Protein AF-A0A0H5Q9L8-F1 (afdb_monomer_lite)

pLDDT: mean 79.4, std 13.19, range [43.81, 96.38]

Radius of gyration: 37.59 Å; chains: 1; bounding box: 72×23×116 Å

Structure (mmCIF, N/CA/C/O backbone):
data_AF-A0A0H5Q9L8-F1
#
_entry.id   AF-A0A0H5Q9L8-F1
#
loop_
_atom_site.group_PDB
_atom_site.id
_atom_site.type_symbol
_atom_site.label_atom_id
_atom_site.label_alt_id
_atom_site.label_comp_id
_atom_site.label_asym_id
_atom_site.label_entity_id
_atom_site.label_seq_id
_atom_site.pdbx_PDB_ins_code
_atom_site.Cartn_x
_atom_site.Cartn_y
_atom_site.Cartn_z
_atom_site.occupancy
_atom_site.B_iso_or_equiv
_atom_site.auth_seq_id
_atom_site.auth_comp_id
_atom_site.auth_asym_id
_atom_site.auth_atom_id
_atom_site.pdbx_PDB_model_num
ATOM 1 N N . MET A 1 1 ? 29.369 9.549 -24.866 1.00 58.84 1 MET A N 1
ATOM 2 C CA . MET A 1 1 ? 28.506 8.767 -25.778 1.00 58.84 1 MET A CA 1
ATOM 3 C C . MET A 1 1 ? 29.288 8.266 -26.998 1.00 58.84 1 MET A C 1
ATOM 5 O O . MET A 1 1 ? 29.681 9.062 -27.843 1.00 58.84 1 MET A O 1
ATOM 9 N N . LYS A 1 2 ? 29.592 6.961 -27.074 1.00 65.94 2 LYS A N 1
ATOM 10 C CA . LYS A 1 2 ? 30.268 6.363 -28.246 1.00 65.94 2 LYS A CA 1
ATOM 11 C C . LYS A 1 2 ? 29.205 5.812 -29.195 1.00 65.94 2 LYS A C 1
ATOM 13 O O . LYS A 1 2 ? 28.408 4.970 -28.781 1.00 65.94 2 LYS A O 1
ATOM 18 N N . GLN A 1 3 ? 29.191 6.291 -30.433 1.00 70.81 3 GLN A N 1
ATOM 19 C CA . GLN A 1 3 ? 28.285 5.815 -31.478 1.00 70.81 3 GLN A CA 1
ATOM 20 C C . GLN A 1 3 ? 28.998 4.760 -32.325 1.00 70.81 3 GLN A C 1
ATOM 22 O O . GLN A 1 3 ? 30.164 4.924 -32.679 1.00 70.81 3 GLN A O 1
ATOM 27 N N . SER A 1 4 ? 28.310 3.662 -32.618 1.00 72.06 4 SER A N 1
ATOM 28 C CA . SER A 1 4 ? 28.777 2.616 -33.521 1.00 72.06 4 SER A CA 1
ATOM 29 C C . SER A 1 4 ? 27.761 2.432 -34.636 1.00 72.06 4 SER A C 1
ATOM 31 O O . SER A 1 4 ? 26.578 2.205 -34.375 1.00 72.06 4 SER A O 1
ATOM 33 N N . THR A 1 5 ? 28.229 2.517 -35.876 1.00 75.50 5 THR A N 1
ATOM 34 C CA . THR A 1 5 ? 27.408 2.278 -37.062 1.00 75.50 5 THR A CA 1
ATOM 35 C C . THR A 1 5 ? 27.647 0.854 -37.533 1.00 75.50 5 THR A C 1
ATOM 37 O O . THR A 1 5 ? 28.773 0.478 -37.849 1.00 75.50 5 THR A O 1
ATOM 40 N N . SER A 1 6 ? 26.591 0.049 -37.557 1.00 75.44 6 SER A N 1
ATOM 41 C CA . SER A 1 6 ? 26.621 -1.322 -38.064 1.00 75.44 6 SER A CA 1
ATOM 42 C C . SER A 1 6 ? 25.672 -1.447 -39.244 1.00 75.44 6 SER A C 1
ATOM 44 O O . SER A 1 6 ? 24.523 -1.017 -39.169 1.00 75.44 6 SER A O 1
ATOM 46 N N . ARG A 1 7 ? 26.130 -2.064 -40.331 1.00 79.25 7 ARG A N 1
ATOM 47 C CA . ARG A 1 7 ? 25.292 -2.313 -41.504 1.00 79.25 7 ARG A CA 1
ATOM 48 C C . ARG A 1 7 ? 24.431 -3.553 -41.266 1.00 79.25 7 ARG A C 1
ATOM 50 O O . ARG A 1 7 ? 24.958 -4.636 -41.021 1.00 79.25 7 ARG A O 1
ATOM 57 N N . ILE A 1 8 ? 23.114 -3.401 -41.334 1.00 81.06 8 ILE A N 1
ATOM 58 C CA . ILE A 1 8 ? 22.140 -4.478 -41.124 1.00 81.06 8 ILE A CA 1
ATOM 59 C C . ILE A 1 8 ? 21.328 -4.731 -42.392 1.00 81.06 8 ILE A C 1
ATOM 61 O O . ILE A 1 8 ? 21.128 -3.827 -43.200 1.00 81.06 8 ILE A O 1
ATOM 65 N N . ARG A 1 9 ? 20.827 -5.956 -42.565 1.00 79.19 9 ARG A N 1
ATOM 66 C CA . ARG A 1 9 ? 19.817 -6.246 -43.591 1.00 79.19 9 ARG A CA 1
ATOM 67 C C . ARG A 1 9 ? 18.432 -5.985 -43.018 1.00 79.19 9 ARG A C 1
ATOM 69 O O . ARG A 1 9 ? 18.024 -6.672 -42.082 1.00 79.19 9 ARG A O 1
ATOM 76 N N . LYS A 1 10 ? 17.716 -5.012 -43.574 1.00 81.81 10 LYS A N 1
ATOM 77 C CA . LYS A 1 10 ? 16.284 -4.831 -43.333 1.00 81.81 10 LYS A CA 1
ATOM 78 C C . LYS A 1 10 ? 15.508 -5.664 -44.345 1.00 81.81 10 LYS A C 1
ATOM 80 O O . LYS A 1 10 ? 15.875 -5.731 -45.515 1.00 81.81 10 LYS A O 1
ATOM 85 N N . VAL A 1 11 ? 14.461 -6.326 -43.865 1.00 84.94 11 VAL A N 1
ATOM 86 C CA . VAL A 1 11 ? 13.522 -7.054 -44.719 1.00 84.94 11 VAL A CA 1
ATOM 87 C C . VAL A 1 11 ? 12.412 -6.089 -45.084 1.00 84.94 11 VAL A C 1
ATOM 89 O O . VAL A 1 11 ? 11.695 -5.623 -44.200 1.00 84.94 11 VAL A O 1
ATOM 92 N N . PHE A 1 12 ? 12.279 -5.804 -46.368 1.00 81.38 12 PHE A N 1
ATOM 93 C CA . PHE A 1 12 ? 11.139 -5.092 -46.912 1.00 81.38 12 PHE A CA 1
ATOM 94 C C . PHE A 1 12 ? 10.200 -6.114 -47.553 1.00 81.38 12 PHE A C 1
ATOM 96 O O . PHE A 1 12 ? 10.638 -7.110 -48.128 1.00 81.38 12 PHE A O 1
ATOM 103 N N . ARG A 1 13 ? 8.895 -5.923 -47.371 1.00 85.81 13 ARG A N 1
ATOM 104 C CA . ARG A 1 13 ? 7.873 -6.773 -47.978 1.00 85.81 13 ARG A CA 1
ATOM 105 C C . ARG A 1 13 ? 7.101 -5.912 -48.954 1.00 85.81 13 ARG A C 1
ATOM 107 O O . ARG A 1 13 ? 6.446 -4.966 -48.521 1.00 85.81 13 ARG A O 1
ATOM 114 N N . ASP A 1 14 ? 7.149 -6.276 -50.228 1.00 82.50 14 ASP A N 1
ATOM 115 C CA . ASP A 1 14 ? 6.375 -5.566 -51.233 1.00 82.50 14 ASP A CA 1
ATOM 116 C C . ASP A 1 14 ? 4.873 -5.751 -50.970 1.00 82.50 14 ASP A C 1
ATOM 118 O O . ASP A 1 14 ? 4.405 -6.890 -50.839 1.00 82.50 14 ASP A O 1
ATOM 122 N N . PRO A 1 15 ? 4.088 -4.662 -50.894 1.00 81.25 15 PRO A N 1
ATOM 123 C CA . PRO A 1 15 ? 2.664 -4.736 -50.572 1.00 81.25 15 PRO A CA 1
ATOM 124 C C . PRO A 1 15 ? 1.828 -5.374 -51.691 1.00 81.25 15 PRO A C 1
ATOM 126 O O . PRO A 1 15 ? 0.695 -5.775 -51.445 1.00 81.25 15 PRO A O 1
ATOM 129 N N . VAL A 1 16 ? 2.379 -5.476 -52.907 1.00 83.25 16 VAL A N 1
ATOM 130 C CA . VAL A 1 16 ? 1.678 -5.974 -54.101 1.00 83.25 16 VAL A CA 1
ATOM 131 C C . VAL A 1 16 ? 2.026 -7.433 -54.404 1.00 83.25 16 VAL A C 1
ATOM 133 O O . VAL A 1 16 ? 1.134 -8.237 -54.654 1.00 83.25 16 VAL A O 1
ATOM 136 N N . THR A 1 17 ? 3.309 -7.796 -54.370 1.00 82.50 17 THR A N 1
ATOM 137 C CA . THR A 1 17 ? 3.790 -9.145 -54.722 1.00 82.50 17 THR A CA 1
ATOM 138 C C . THR A 1 17 ? 3.986 -10.046 -53.502 1.00 82.50 17 THR A C 1
ATOM 140 O O . THR A 1 17 ? 4.102 -11.260 -53.644 1.00 82.50 17 THR A O 1
ATOM 143 N N . GLY A 1 18 ? 4.025 -9.478 -52.289 1.00 82.44 18 GLY A N 1
ATOM 144 C CA . GLY A 1 18 ? 4.310 -10.211 -51.052 1.00 82.44 18 GLY A CA 1
ATOM 145 C C . GLY A 1 18 ? 5.749 -10.727 -50.950 1.00 82.44 18 GLY A C 1
ATOM 146 O O . GLY A 1 18 ? 6.085 -11.419 -49.981 1.00 82.44 18 GLY A O 1
ATOM 147 N N . GLU A 1 19 ? 6.587 -10.390 -51.930 1.00 85.50 19 GLU A N 1
ATOM 148 C CA . GLU A 1 19 ? 7.975 -10.806 -52.031 1.00 85.50 19 GLU A CA 1
ATOM 149 C C . GLU A 1 19 ? 8.822 -10.077 -50.980 1.00 85.50 19 GLU A C 1
ATOM 151 O O . GLU A 1 19 ? 8.570 -8.920 -50.630 1.00 85.50 19 GLU A O 1
ATOM 156 N N . LYS A 1 20 ? 9.790 -10.793 -50.399 1.00 87.88 20 LYS A N 1
ATOM 157 C CA . LYS A 1 20 ? 10.692 -10.243 -49.383 1.00 87.88 20 LYS A CA 1
ATOM 158 C C . LYS A 1 20 ? 11.969 -9.782 -50.070 1.00 87.88 20 LYS A C 1
ATOM 160 O O . LYS A 1 20 ? 12.747 -10.621 -50.518 1.00 87.88 20 LYS A O 1
ATOM 165 N N . SER A 1 21 ? 12.212 -8.480 -50.093 1.00 82.31 21 SER A N 1
ATOM 166 C CA . SER A 1 21 ? 13.493 -7.918 -50.505 1.00 82.31 21 SER A CA 1
ATOM 167 C C . SER A 1 21 ? 14.365 -7.622 -49.282 1.00 82.31 21 SER A C 1
ATOM 169 O O . SER A 1 21 ? 13.884 -7.403 -48.165 1.00 82.31 21 SER A O 1
ATOM 171 N N . TYR A 1 22 ? 15.682 -7.688 -49.478 1.00 83.56 22 TYR A N 1
ATOM 172 C CA . TYR A 1 22 ? 16.668 -7.407 -48.439 1.00 83.56 22 TYR A CA 1
ATOM 173 C C . TYR A 1 22 ? 17.449 -6.161 -48.822 1.00 83.56 22 TYR A C 1
ATOM 175 O O . TYR A 1 22 ? 18.218 -6.184 -49.782 1.00 83.56 22 TYR A O 1
ATOM 183 N N . GLU A 1 23 ? 17.306 -5.106 -48.033 1.00 84.38 23 GLU A N 1
ATOM 184 C CA . GLU A 1 23 ? 18.041 -3.862 -48.230 1.00 84.38 23 GLU A CA 1
ATOM 185 C C . GLU A 1 23 ? 19.067 -3.672 -47.120 1.00 84.38 23 GLU A C 1
ATOM 187 O O . GLU A 1 23 ? 18.817 -3.952 -45.942 1.00 84.38 23 GLU A O 1
ATOM 192 N N . TRP A 1 24 ? 20.255 -3.207 -47.497 1.00 79.00 24 TRP A N 1
ATOM 193 C CA . TRP A 1 24 ? 21.260 -2.811 -46.525 1.00 79.00 24 TRP A CA 1
ATOM 194 C C . TRP A 1 24 ? 20.888 -1.449 -45.950 1.00 79.00 24 TRP A C 1
ATOM 196 O O . TRP A 1 24 ? 20.797 -0.469 -46.680 1.00 79.00 24 TRP A O 1
ATOM 206 N N . ALA A 1 25 ? 20.716 -1.392 -44.635 1.00 76.38 25 ALA A N 1
ATOM 207 C CA . ALA A 1 25 ? 20.506 -0.156 -43.905 1.00 76.38 25 ALA A CA 1
ATOM 208 C C . ALA A 1 25 ? 21.603 0.014 -42.858 1.00 76.38 25 ALA A C 1
ATOM 210 O O . ALA A 1 25 ? 21.986 -0.940 -42.175 1.00 76.38 25 ALA A O 1
ATOM 211 N N . ASP A 1 26 ? 22.078 1.241 -42.698 1.00 78.06 26 ASP A N 1
ATOM 212 C CA . ASP A 1 26 ? 23.001 1.568 -41.624 1.00 78.06 26 ASP A CA 1
ATOM 213 C C . ASP A 1 26 ? 22.209 1.758 -40.325 1.00 78.06 26 ASP A C 1
ATOM 215 O O . ASP A 1 26 ? 21.233 2.507 -40.259 1.00 78.06 26 ASP A O 1
ATOM 219 N N . LYS A 1 27 ? 22.601 1.026 -39.282 1.00 77.50 27 LYS A N 1
ATOM 220 C CA . LYS A 1 27 ? 22.036 1.137 -37.940 1.00 77.50 27 LYS A CA 1
ATOM 221 C C . LYS A 1 27 ? 23.052 1.802 -37.034 1.00 77.50 27 LYS A C 1
ATOM 223 O O . LYS A 1 27 ? 24.093 1.223 -36.720 1.00 77.50 27 LYS A O 1
ATOM 228 N N . ILE A 1 28 ? 22.721 3.007 -36.595 1.00 76.50 28 ILE A N 1
ATOM 229 C CA . ILE A 1 28 ? 23.487 3.720 -35.581 1.00 76.50 28 ILE A CA 1
ATOM 230 C C . ILE A 1 28 ? 23.045 3.183 -34.221 1.00 76.50 28 ILE A C 1
ATOM 232 O O . ILE A 1 28 ? 21.854 3.115 -33.924 1.00 76.50 28 ILE A O 1
ATOM 236 N N . THR A 1 29 ? 24.006 2.757 -33.411 1.00 72.06 29 THR A N 1
ATOM 237 C CA . THR A 1 29 ? 23.780 2.308 -32.039 1.00 72.06 29 THR A CA 1
ATOM 238 C C . THR A 1 29 ? 24.625 3.130 -31.085 1.00 72.06 29 THR A C 1
ATOM 240 O O . THR A 1 29 ? 25.826 3.317 -31.292 1.00 72.06 29 THR A O 1
ATOM 243 N N . CYS A 1 30 ? 23.996 3.637 -30.033 1.00 73.94 30 CYS A N 1
ATOM 244 C CA . CYS A 1 30 ? 24.666 4.440 -29.024 1.00 73.94 30 CYS A CA 1
ATOM 245 C C . CYS A 1 30 ? 24.974 3.587 -27.793 1.00 73.94 30 CYS A C 1
ATOM 247 O O . CYS A 1 30 ? 24.095 2.928 -27.233 1.00 73.94 30 CYS A O 1
ATOM 249 N N . ARG A 1 31 ? 26.232 3.607 -27.344 1.00 73.88 31 ARG A N 1
ATOM 250 C CA . ARG A 1 31 ? 26.599 3.045 -26.043 1.00 73.88 31 ARG A CA 1
ATOM 251 C C . ARG A 1 31 ? 26.340 4.096 -24.969 1.00 73.88 31 ARG A C 1
ATOM 253 O O . ARG A 1 31 ? 27.040 5.108 -24.929 1.00 73.88 31 ARG A O 1
ATOM 260 N N . TYR A 1 32 ? 25.350 3.809 -24.131 1.00 76.69 32 TYR A N 1
ATOM 261 C CA . TYR A 1 32 ? 24.958 4.625 -22.987 1.00 76.69 32 TYR A CA 1
ATOM 262 C C . TYR A 1 32 ? 25.661 4.176 -21.708 1.00 76.69 32 TYR A C 1
ATOM 264 O O . TYR A 1 32 ? 25.732 2.969 -21.419 1.00 76.69 32 TYR A O 1
ATOM 272 N N . ASP A 1 33 ? 26.111 5.153 -20.928 1.00 75.69 33 ASP A N 1
ATOM 273 C CA . ASP A 1 33 ? 26.593 4.939 -19.564 1.00 75.69 33 ASP A CA 1
ATOM 274 C C . ASP A 1 33 ? 25.412 4.821 -18.586 1.00 75.69 33 ASP A C 1
ATOM 276 O O . ASP A 1 33 ? 24.274 5.153 -18.911 1.00 75.69 33 ASP A O 1
ATOM 280 N N . GLU A 1 34 ? 25.643 4.266 -17.396 1.00 69.62 34 GLU A N 1
ATOM 281 C CA . GLU A 1 34 ? 24.570 3.943 -16.438 1.00 69.62 34 GLU A CA 1
ATOM 282 C C . GLU A 1 34 ? 23.791 5.185 -15.973 1.00 69.62 34 GLU A C 1
ATOM 284 O O . GLU A 1 34 ? 22.565 5.149 -15.881 1.00 69.62 34 GLU A O 1
ATOM 289 N N . ILE A 1 35 ? 24.489 6.315 -15.834 1.00 73.44 35 ILE A N 1
ATOM 290 C CA . ILE A 1 35 ? 23.924 7.624 -15.474 1.00 73.44 35 ILE A CA 1
ATOM 291 C C . ILE A 1 35 ? 22.975 8.148 -16.564 1.00 73.44 35 ILE A C 1
ATOM 293 O O . ILE A 1 35 ? 21.936 8.732 -16.267 1.00 73.44 35 ILE A O 1
ATOM 297 N N . GLU A 1 36 ? 23.294 7.908 -17.837 1.00 78.00 36 GLU A N 1
ATOM 298 C CA . GLU A 1 36 ? 22.499 8.388 -18.974 1.00 78.00 36 GLU A CA 1
ATOM 299 C C . GLU A 1 36 ? 21.239 7.534 -19.203 1.00 78.00 36 GLU A C 1
ATOM 301 O O . GLU A 1 36 ? 20.263 8.009 -19.782 1.00 78.00 36 GLU A O 1
ATOM 306 N N . LYS A 1 37 ? 21.228 6.280 -18.725 1.00 84.62 37 LYS A N 1
ATOM 307 C CA . LYS A 1 37 ? 20.083 5.361 -18.862 1.00 84.62 37 LYS A CA 1
ATOM 308 C C . LYS A 1 37 ? 18.927 5.726 -17.936 1.00 84.62 37 LYS A C 1
ATOM 310 O O . LYS A 1 37 ? 17.774 5.607 -18.342 1.00 84.62 37 LYS A O 1
ATOM 315 N N . GLY A 1 38 ? 19.224 6.186 -16.720 1.00 82.31 38 GLY A N 1
ATOM 316 C CA . GLY A 1 38 ? 18.230 6.554 -15.706 1.00 82.31 38 GLY A CA 1
ATOM 317 C C . GLY A 1 38 ? 17.120 7.493 -16.207 1.00 82.31 38 GLY A C 1
ATOM 318 O O . GLY A 1 38 ? 15.947 7.117 -16.140 1.00 82.31 38 GLY A O 1
ATOM 319 N N . PRO A 1 39 ? 17.433 8.684 -16.758 1.00 85.31 39 PRO A N 1
ATOM 320 C CA . PRO A 1 39 ? 16.406 9.615 -17.229 1.00 85.31 39 PRO A CA 1
ATOM 321 C C . PRO A 1 39 ? 15.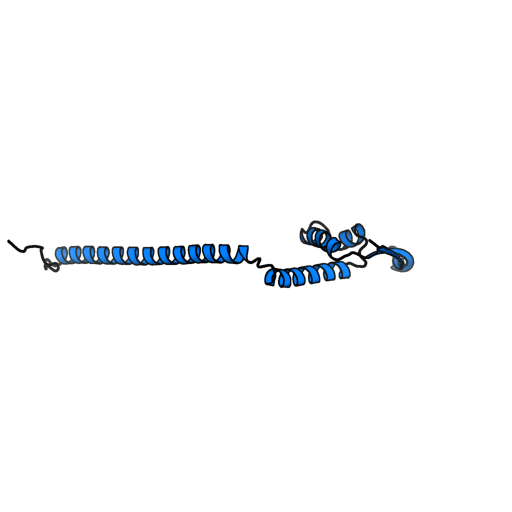578 9.057 -18.395 1.00 85.31 39 PRO A C 1
ATOM 323 O O . PRO A 1 39 ? 14.372 9.292 -18.443 1.00 85.31 39 PRO A O 1
ATOM 326 N N . ILE A 1 40 ? 16.191 8.270 -19.288 1.00 85.94 40 ILE A N 1
ATOM 327 C CA . ILE A 1 40 ? 15.512 7.636 -20.430 1.00 85.94 40 ILE A CA 1
ATOM 328 C C . ILE A 1 40 ? 14.486 6.606 -19.937 1.00 85.94 40 ILE A C 1
ATOM 330 O O . ILE A 1 40 ? 13.341 6.590 -20.387 1.00 85.94 40 ILE A O 1
ATOM 334 N N . ILE A 1 41 ? 14.871 5.776 -18.964 1.00 86.56 41 ILE A N 1
ATOM 335 C CA . ILE A 1 41 ? 13.983 4.783 -18.343 1.00 86.56 41 ILE A CA 1
ATOM 336 C C . ILE A 1 41 ? 12.820 5.471 -17.625 1.00 86.56 41 ILE A C 1
ATOM 338 O O . ILE A 1 41 ? 11.676 5.047 -17.764 1.00 86.56 41 ILE A O 1
ATOM 342 N N . LEU A 1 42 ? 13.086 6.556 -16.893 1.00 85.25 42 LEU A N 1
ATOM 343 C CA . LEU A 1 42 ? 12.042 7.327 -16.217 1.00 85.25 42 LEU A CA 1
ATOM 344 C C . LEU A 1 42 ? 11.063 7.969 -17.207 1.00 85.25 42 LEU A C 1
ATOM 346 O O . LEU A 1 42 ? 9.867 8.028 -16.928 1.00 85.25 42 LEU A O 1
ATOM 350 N N . GLU A 1 43 ? 11.537 8.456 -18.354 1.00 87.25 43 GLU A N 1
ATOM 351 C CA . GLU A 1 43 ? 10.674 8.983 -19.417 1.00 87.25 43 GLU A CA 1
ATOM 352 C C . GLU A 1 43 ? 9.788 7.887 -20.024 1.00 87.25 43 GLU A C 1
ATOM 354 O O . GLU A 1 43 ? 8.593 8.112 -20.226 1.00 87.25 43 GLU A O 1
ATOM 359 N N . PHE A 1 44 ? 10.342 6.688 -20.230 1.00 88.31 44 PHE A N 1
ATOM 360 C CA . PHE A 1 44 ? 9.599 5.517 -20.696 1.00 88.31 44 PHE A CA 1
ATOM 361 C C . PHE A 1 44 ? 8.532 5.061 -19.686 1.00 88.31 44 PHE A C 1
ATOM 363 O O . PHE A 1 44 ? 7.372 4.882 -20.054 1.00 88.31 44 PHE A O 1
ATOM 370 N N . LEU A 1 45 ? 8.879 4.954 -18.399 1.00 85.25 45 LEU A N 1
ATOM 371 C CA . LEU A 1 45 ? 7.950 4.542 -17.335 1.00 85.25 45 LEU A CA 1
ATOM 372 C C . LEU A 1 45 ? 6.819 5.549 -17.092 1.00 85.25 45 LEU A C 1
ATOM 374 O O . LEU A 1 45 ? 5.731 5.162 -16.673 1.00 85.25 45 LEU A O 1
ATOM 378 N N . LYS A 1 46 ? 7.033 6.833 -17.400 1.00 85.38 46 LYS A N 1
ATOM 379 C CA . LYS A 1 46 ? 5.977 7.860 -17.372 1.00 85.38 46 LYS A CA 1
ATOM 380 C C . LYS A 1 46 ? 4.901 7.650 -18.449 1.00 85.38 46 LYS A C 1
ATOM 382 O O . LYS A 1 46 ? 3.917 8.386 -18.446 1.00 85.38 46 LYS A O 1
ATOM 387 N N . GLY A 1 47 ? 5.071 6.682 -19.357 1.00 83.50 47 GLY A N 1
ATOM 388 C CA . GLY A 1 47 ? 4.026 6.212 -20.272 1.00 83.50 47 GLY A CA 1
ATOM 389 C C . GLY A 1 47 ? 3.730 7.140 -21.450 1.00 83.50 47 GLY A C 1
ATOM 390 O O . GLY A 1 47 ? 2.658 7.056 -22.039 1.00 83.50 47 GLY A O 1
ATOM 391 N N . LYS A 1 48 ? 4.650 8.051 -21.792 1.00 73.75 48 LYS A N 1
ATOM 392 C CA . LYS A 1 48 ? 4.435 9.058 -22.849 1.00 73.75 48 LYS A CA 1
ATOM 393 C C . LYS A 1 48 ? 4.779 8.578 -24.260 1.00 73.75 48 LYS A C 1
ATOM 395 O O . LYS A 1 48 ? 4.409 9.243 -25.221 1.00 73.75 48 LYS A O 1
ATOM 400 N N . HIS A 1 49 ? 5.500 7.467 -24.384 1.00 80.56 49 HIS A N 1
ATOM 401 C CA . HIS A 1 49 ? 6.064 7.000 -25.648 1.00 80.56 49 HIS A CA 1
ATOM 402 C C . HIS A 1 49 ? 6.014 5.479 -25.750 1.00 80.56 49 HIS A C 1
ATOM 404 O O . HIS A 1 49 ? 6.166 4.778 -24.745 1.00 80.56 49 HIS A O 1
ATOM 410 N N . THR A 1 50 ? 5.851 4.976 -26.973 1.00 85.06 50 THR A N 1
ATOM 411 C CA . THR A 1 50 ? 5.942 3.544 -27.264 1.00 85.06 50 THR A CA 1
ATOM 412 C C . THR A 1 50 ? 7.406 3.105 -27.200 1.00 85.06 50 THR A C 1
ATOM 414 O O . THR A 1 50 ? 8.328 3.901 -27.393 1.00 85.06 50 THR A O 1
ATOM 417 N N . ALA A 1 51 ? 7.652 1.822 -26.931 1.00 82.81 51 ALA A N 1
ATOM 418 C CA . ALA A 1 51 ? 9.014 1.293 -26.865 1.00 82.81 51 ALA A CA 1
ATOM 419 C C . ALA A 1 51 ? 9.784 1.460 -28.192 1.00 82.81 51 ALA A C 1
ATOM 421 O O . ALA A 1 51 ? 11.002 1.617 -28.175 1.00 82.81 51 ALA A O 1
ATOM 422 N N . GLU A 1 52 ? 9.082 1.463 -29.328 1.00 83.75 52 GLU A N 1
ATOM 423 C CA . GLU A 1 52 ? 9.658 1.709 -30.655 1.00 83.75 52 GLU A CA 1
ATOM 424 C C . GLU A 1 52 ? 10.105 3.170 -30.816 1.00 83.75 52 GLU A C 1
ATOM 426 O O . GLU A 1 52 ? 11.261 3.409 -31.170 1.00 83.75 52 GLU A O 1
ATOM 431 N N . ASP A 1 53 ? 9.260 4.128 -30.418 1.00 84.06 53 ASP A N 1
ATOM 432 C CA . ASP A 1 53 ? 9.570 5.567 -30.440 1.00 84.06 53 ASP A CA 1
ATOM 433 C C . ASP A 1 53 ? 10.831 5.888 -29.621 1.00 84.06 53 ASP A C 1
ATOM 435 O O . ASP A 1 53 ? 11.670 6.698 -30.013 1.00 84.06 53 ASP A O 1
ATOM 439 N N . MET A 1 54 ? 10.995 5.221 -28.475 1.00 84.19 54 MET A N 1
ATOM 440 C CA . MET A 1 54 ? 12.166 5.370 -27.606 1.00 84.19 54 MET A CA 1
ATOM 441 C C . MET A 1 54 ? 13.445 4.830 -28.246 1.00 84.19 54 MET A C 1
ATOM 443 O O . MET A 1 54 ? 14.516 5.426 -28.118 1.00 84.19 54 MET A O 1
ATOM 447 N N . VAL A 1 55 ? 13.350 3.700 -28.945 1.00 84.12 55 VAL A N 1
ATOM 448 C CA . VAL A 1 55 ? 14.495 3.084 -29.623 1.00 84.12 55 VAL A CA 1
ATOM 449 C C . VAL A 1 55 ? 14.963 3.939 -30.793 1.00 84.12 55 VAL A C 1
ATOM 451 O O . VAL A 1 55 ? 16.171 4.060 -31.001 1.00 84.12 55 VAL A O 1
ATOM 454 N N . GLU A 1 56 ? 14.032 4.556 -31.515 1.00 82.94 56 GLU A N 1
ATOM 455 C CA . GLU A 1 56 ? 14.342 5.475 -32.604 1.00 82.94 56 GLU A CA 1
ATOM 456 C C . GLU A 1 56 ? 14.940 6.788 -32.083 1.00 82.94 56 GLU A C 1
ATOM 458 O O . GLU A 1 56 ? 16.039 7.159 -32.497 1.00 82.94 56 GLU A O 1
ATOM 463 N N . LYS A 1 57 ? 14.285 7.433 -31.107 1.00 85.81 57 LYS A N 1
ATOM 464 C CA . LYS A 1 57 ? 14.698 8.725 -30.530 1.00 85.81 57 LYS A CA 1
ATOM 465 C C . LYS A 1 57 ? 16.076 8.681 -29.866 1.00 85.81 57 LYS A C 1
ATOM 467 O O . LYS A 1 57 ? 16.847 9.629 -29.988 1.00 85.81 57 LYS A O 1
ATOM 472 N N . TYR A 1 58 ? 16.385 7.594 -29.160 1.00 82.31 58 TYR A N 1
ATOM 473 C CA . TYR A 1 58 ? 17.648 7.429 -28.431 1.00 82.31 58 TYR A CA 1
ATOM 474 C C . TYR A 1 58 ? 18.629 6.481 -29.142 1.00 82.31 58 TYR A C 1
ATOM 476 O O . TYR A 1 58 ? 19.659 6.123 -28.581 1.00 82.31 58 TYR A O 1
ATOM 484 N N . HIS A 1 59 ? 18.347 6.044 -30.374 1.00 81.19 59 HIS A N 1
ATOM 485 C CA . HIS A 1 59 ? 19.207 5.114 -31.126 1.00 81.19 59 HIS A CA 1
ATOM 486 C C . HIS A 1 59 ? 19.673 3.906 -30.292 1.00 81.19 59 HIS A C 1
ATOM 488 O O . HIS A 1 59 ? 20.848 3.510 -30.281 1.00 81.19 59 HIS A O 1
ATOM 494 N N . ILE A 1 60 ? 18.732 3.337 -29.540 1.00 82.88 60 ILE A N 1
ATOM 495 C CA . ILE A 1 60 ? 18.980 2.167 -28.705 1.00 82.88 60 ILE A CA 1
ATOM 496 C C . ILE A 1 60 ? 19.149 0.960 -29.632 1.00 82.88 60 ILE A C 1
ATOM 498 O O . ILE A 1 60 ? 18.528 0.852 -30.689 1.00 82.88 60 ILE A O 1
ATOM 502 N N . CYS A 1 61 ? 19.991 0.004 -29.246 1.00 77.88 61 CYS A N 1
ATOM 503 C CA . CYS A 1 61 ? 20.236 -1.180 -30.065 1.00 77.88 61 CYS A CA 1
ATOM 504 C C . CYS A 1 61 ? 18.962 -1.983 -30.362 1.00 77.88 61 CYS A C 1
ATOM 506 O O . CYS A 1 61 ? 18.828 -2.534 -31.453 1.00 77.88 61 CYS A O 1
ATOM 508 N N . SER A 1 62 ? 18.035 -2.100 -29.414 1.00 80.50 62 SER A N 1
ATOM 509 C CA . SER A 1 62 ? 16.773 -2.815 -29.608 1.00 80.50 62 SER A CA 1
ATOM 510 C C . SER A 1 62 ? 15.768 -2.479 -28.513 1.00 80.50 62 SER A C 1
ATOM 512 O O . SER A 1 62 ? 16.147 -2.089 -27.409 1.00 80.50 62 SER A O 1
ATOM 514 N N . 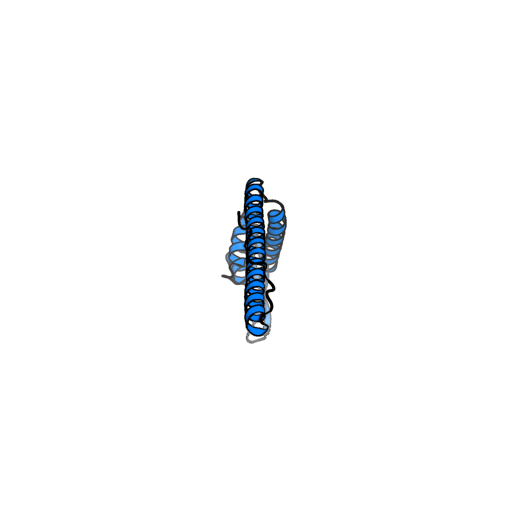VAL A 1 63 ? 14.491 -2.745 -28.790 1.00 83.00 63 VAL A N 1
ATOM 515 C CA . VAL A 1 63 ? 13.408 -2.699 -27.794 1.00 83.00 63 VAL A CA 1
ATOM 516 C C . VAL A 1 63 ? 13.720 -3.609 -26.597 1.00 83.00 63 VAL A C 1
ATOM 518 O O . VAL A 1 63 ? 13.537 -3.224 -25.447 1.00 83.00 63 VAL A O 1
ATOM 521 N N . GLN A 1 64 ? 14.297 -4.789 -26.844 1.00 84.31 64 GLN A N 1
ATOM 522 C CA . GLN A 1 64 ? 14.738 -5.703 -25.783 1.00 84.31 64 GLN A CA 1
ATOM 523 C C . GLN A 1 64 ? 15.815 -5.086 -24.881 1.00 84.31 64 GLN A C 1
ATOM 525 O O . GLN A 1 64 ? 15.824 -5.332 -23.680 1.00 84.31 64 GLN A O 1
ATOM 530 N N . THR A 1 65 ? 16.706 -4.264 -25.443 1.00 85.56 65 THR A N 1
ATOM 531 C CA . THR A 1 65 ? 17.744 -3.566 -24.670 1.00 85.56 65 THR A CA 1
ATOM 532 C C . THR A 1 65 ? 17.116 -2.543 -23.726 1.00 85.56 65 THR A C 1
ATOM 534 O O . THR A 1 65 ? 17.522 -2.464 -22.569 1.00 85.56 65 THR A O 1
ATOM 537 N N . LEU A 1 66 ? 16.091 -1.818 -24.188 1.00 87.00 66 LEU A N 1
ATOM 538 C CA . LEU A 1 66 ? 15.327 -0.890 -23.355 1.00 87.00 66 LEU A CA 1
ATOM 539 C C . LEU A 1 66 ? 14.639 -1.624 -22.194 1.00 87.00 66 LEU A C 1
ATOM 541 O O . LEU A 1 66 ? 14.818 -1.237 -21.043 1.00 87.00 66 LEU A O 1
ATOM 545 N N . TYR A 1 67 ? 13.938 -2.732 -22.459 1.00 89.31 67 TYR A N 1
ATOM 546 C CA . TYR A 1 67 ? 13.321 -3.535 -21.395 1.00 89.31 67 TYR A CA 1
ATOM 547 C C . TYR A 1 67 ? 14.344 -4.135 -20.425 1.00 89.31 67 TYR A C 1
ATOM 549 O O . TYR A 1 67 ? 14.103 -4.162 -19.220 1.00 89.31 67 TYR A O 1
ATOM 557 N N . ALA A 1 68 ? 15.509 -4.565 -20.915 1.00 88.44 68 ALA A N 1
ATOM 558 C CA . ALA A 1 68 ? 16.591 -5.039 -20.057 1.00 88.44 68 ALA A CA 1
ATOM 559 C C . ALA A 1 68 ? 17.128 -3.927 -19.141 1.00 88.44 68 ALA A C 1
ATOM 561 O O . ALA A 1 68 ? 17.477 -4.197 -17.993 1.00 88.44 68 ALA A O 1
ATOM 562 N N . TRP A 1 69 ? 17.189 -2.679 -19.618 1.00 89.62 69 TRP A N 1
ATOM 563 C CA . TRP A 1 69 ? 17.554 -1.533 -18.784 1.00 89.62 69 TRP A CA 1
ATOM 564 C C . TRP A 1 69 ? 16.490 -1.232 -17.735 1.00 89.62 69 TRP A C 1
ATOM 566 O O . TRP A 1 69 ? 16.845 -1.048 -16.578 1.00 89.62 69 TRP A O 1
ATOM 576 N N . VAL A 1 70 ? 15.209 -1.244 -18.114 1.00 87.94 70 VAL A N 1
ATOM 577 C CA . VAL A 1 70 ? 14.085 -1.058 -17.183 1.00 87.94 70 VAL A CA 1
ATOM 578 C C . VAL A 1 70 ? 14.120 -2.121 -16.087 1.00 87.94 70 VAL A C 1
ATOM 580 O O . VAL A 1 70 ? 14.072 -1.782 -14.911 1.00 87.94 70 VAL A O 1
ATOM 583 N N . GLY A 1 71 ? 14.276 -3.396 -16.457 1.00 86.94 71 GLY A N 1
ATOM 584 C CA . GLY A 1 71 ? 14.382 -4.495 -15.497 1.00 86.94 71 GLY A CA 1
ATOM 585 C C . GLY A 1 71 ? 15.556 -4.306 -14.539 1.00 86.94 71 GLY A C 1
ATOM 586 O O . GLY A 1 71 ? 15.372 -4.381 -13.330 1.00 86.94 71 GLY A O 1
ATOM 587 N N . LYS A 1 72 ? 16.743 -3.965 -15.063 1.00 86.62 72 LYS A N 1
ATOM 588 C CA . LYS A 1 72 ? 17.915 -3.664 -14.228 1.00 86.62 72 LYS A CA 1
ATOM 589 C C . LYS A 1 72 ? 17.684 -2.479 -13.302 1.00 86.62 72 LYS A C 1
ATOM 591 O O . LYS A 1 72 ? 18.033 -2.572 -12.135 1.00 86.62 72 LYS A O 1
ATOM 596 N N . PHE A 1 73 ? 17.080 -1.402 -13.792 1.00 84.06 73 PHE A N 1
ATOM 597 C CA . PHE A 1 73 ? 16.772 -0.217 -12.997 1.00 84.06 73 PHE A CA 1
ATOM 598 C C . PHE A 1 73 ? 15.785 -0.524 -11.871 1.00 84.06 73 PHE A C 1
ATOM 600 O O . PHE A 1 73 ? 15.998 -0.068 -10.758 1.00 84.06 73 PHE A O 1
ATOM 607 N N . LEU A 1 74 ? 14.758 -1.340 -12.121 1.00 80.00 74 LEU A N 1
ATOM 608 C CA . LEU A 1 74 ? 13.825 -1.778 -11.081 1.00 80.00 74 LEU A CA 1
ATOM 609 C C . LEU A 1 74 ? 14.515 -2.672 -10.048 1.00 80.00 74 LEU A C 1
ATOM 611 O O . LEU A 1 74 ? 14.367 -2.433 -8.858 1.00 80.00 74 LEU A O 1
ATOM 615 N N . THR A 1 75 ? 15.343 -3.631 -10.477 1.00 78.12 75 THR A N 1
ATOM 616 C CA . THR A 1 75 ? 16.112 -4.470 -9.540 1.00 78.12 75 THR A CA 1
ATOM 617 C C . THR A 1 75 ? 17.157 -3.671 -8.763 1.00 78.12 75 THR A C 1
ATOM 619 O O . THR A 1 75 ? 17.393 -3.936 -7.589 1.00 78.12 75 THR A O 1
ATOM 622 N N . GLN A 1 76 ? 17.769 -2.665 -9.397 1.00 72.31 76 GLN A N 1
ATOM 623 C CA . GLN A 1 76 ? 18.697 -1.752 -8.744 1.00 72.31 76 GLN A CA 1
ATOM 624 C C . GLN A 1 76 ? 17.946 -0.867 -7.755 1.00 72.31 76 GLN A C 1
ATOM 626 O O . GLN A 1 76 ? 18.383 -0.789 -6.622 1.00 72.31 76 GLN A O 1
ATOM 631 N N . GLN A 1 77 ? 16.791 -0.291 -8.102 1.00 64.44 77 GLN A N 1
ATOM 632 C CA . GLN A 1 77 ? 15.941 0.436 -7.154 1.00 64.44 77 GLN A CA 1
ATOM 633 C C . GLN A 1 77 ? 15.434 -0.443 -6.015 1.00 64.44 77 GLN A C 1
ATOM 635 O O . GLN A 1 77 ? 15.315 0.041 -4.901 1.00 64.44 77 GLN A O 1
ATOM 640 N N . GLU A 1 78 ? 15.156 -1.722 -6.240 1.00 56.22 78 GLU A N 1
ATOM 641 C CA . GLU A 1 78 ? 14.777 -2.650 -5.173 1.00 56.22 78 GLU A CA 1
ATOM 642 C C . GLU A 1 78 ? 15.976 -2.946 -4.254 1.00 56.22 78 GLU A C 1
ATOM 644 O O . GLU A 1 78 ? 15.854 -2.917 -3.035 1.00 56.22 78 GLU A O 1
ATOM 649 N N . SER A 1 79 ? 17.181 -3.091 -4.815 1.00 54.66 79 SER A N 1
ATOM 650 C CA . SER A 1 79 ? 18.414 -3.239 -4.026 1.00 54.66 79 SER A CA 1
ATOM 651 C C . SER A 1 79 ? 18.861 -1.946 -3.326 1.00 54.66 79 SER A C 1
ATOM 653 O O . SER A 1 79 ? 19.417 -1.987 -2.233 1.00 54.66 79 SER A O 1
ATOM 655 N N . VAL A 1 80 ? 18.587 -0.790 -3.932 1.00 51.28 80 VAL A N 1
ATOM 656 C CA . VAL A 1 80 ? 18.914 0.545 -3.425 1.00 51.28 80 VAL A CA 1
ATOM 657 C C . VAL A 1 80 ? 17.855 0.996 -2.424 1.00 51.28 80 VAL A C 1
ATOM 659 O O . VAL A 1 80 ? 18.209 1.574 -1.415 1.00 51.28 80 VAL A O 1
ATOM 662 N N . SER A 1 81 ? 16.582 0.632 -2.576 1.00 52.00 81 SER A N 1
ATOM 663 C CA . SER A 1 81 ? 15.564 0.852 -1.535 1.00 52.00 81 SER A CA 1
ATOM 664 C C . SER A 1 81 ? 15.809 0.004 -0.280 1.00 52.00 81 SER A C 1
ATOM 666 O O . SER A 1 81 ? 15.363 0.381 0.802 1.00 52.00 81 SER A O 1
ATOM 668 N N . LEU A 1 82 ? 16.597 -1.073 -0.389 1.00 47.94 82 LEU A N 1
ATOM 669 C CA . LEU A 1 82 ? 17.156 -1.808 0.751 1.00 47.94 82 LEU A CA 1
ATOM 670 C C . LEU A 1 82 ? 18.453 -1.189 1.322 1.00 47.94 82 LEU A C 1
ATOM 672 O O . LEU A 1 82 ? 18.824 -1.538 2.438 1.00 47.94 82 LEU A O 1
ATOM 676 N N . SER A 1 83 ? 19.135 -0.284 0.603 1.00 47.62 83 SER A N 1
ATOM 677 C CA . SER A 1 83 ? 20.456 0.267 0.975 1.00 47.62 83 SER A CA 1
ATOM 678 C C . SER A 1 83 ? 20.494 1.787 1.213 1.00 47.62 83 SER A C 1
ATOM 680 O O . SER A 1 83 ? 21.420 2.263 1.862 1.00 47.62 83 SER A O 1
ATOM 682 N N . GLU A 1 84 ? 19.524 2.560 0.726 1.00 43.81 84 GLU A N 1
ATOM 683 C CA . GLU A 1 84 ? 19.369 4.012 0.923 1.00 43.81 84 GLU A CA 1
ATOM 684 C C . GLU A 1 84 ? 18.390 4.311 2.068 1.00 43.81 84 GLU A C 1
ATOM 686 O O . GLU A 1 84 ? 17.593 5.246 2.031 1.00 43.81 84 GLU A O 1
ATOM 691 N N . GLN A 1 85 ? 18.462 3.524 3.139 1.00 45.50 85 GLN A N 1
ATOM 692 C CA . GLN A 1 85 ? 18.097 4.038 4.451 1.00 45.50 85 GLN A CA 1
ATOM 693 C C . GLN A 1 85 ? 19.287 4.860 4.938 1.00 45.50 85 GLN A C 1
ATOM 695 O O . GLN A 1 85 ? 20.147 4.374 5.662 1.00 45.50 85 GLN A O 1
ATOM 700 N N . THR A 1 86 ? 19.368 6.108 4.482 1.00 46.06 86 THR A N 1
ATOM 701 C CA . THR A 1 86 ? 20.189 7.111 5.153 1.00 46.06 86 THR A CA 1
ATOM 702 C C . THR A 1 86 ? 19.751 7.162 6.618 1.00 46.06 86 THR A C 1
ATOM 704 O O . THR A 1 86 ? 18.558 7.247 6.921 1.00 46.06 86 THR A O 1
ATOM 707 N N . ASP A 1 87 ? 20.710 7.070 7.538 1.00 51.47 87 ASP A N 1
ATOM 708 C CA . ASP A 1 87 ? 20.476 6.949 8.985 1.00 51.47 87 ASP A CA 1
ATOM 709 C C . ASP A 1 87 ? 19.585 8.071 9.569 1.00 51.47 87 ASP A C 1
ATOM 711 O O . ASP A 1 87 ? 18.950 7.904 10.613 1.00 51.47 87 ASP A O 1
ATOM 715 N N . GLU A 1 88 ? 19.465 9.203 8.870 1.00 49.38 88 GLU A N 1
ATOM 716 C CA . GLU A 1 88 ? 18.599 10.329 9.239 1.00 49.38 88 GLU A CA 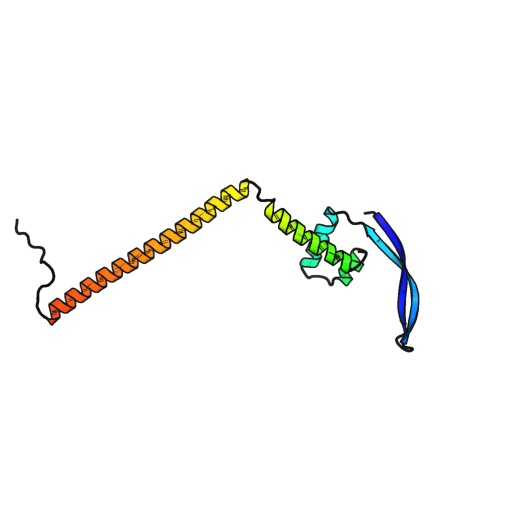1
ATOM 717 C C . GLU A 1 88 ? 17.098 10.034 9.057 1.00 49.38 88 GLU A C 1
ATOM 719 O O . GLU A 1 88 ? 16.264 10.502 9.837 1.00 49.38 88 GLU A O 1
ATOM 724 N N . ASP A 1 89 ? 16.739 9.201 8.079 1.00 48.91 89 ASP A N 1
ATOM 725 C CA . ASP A 1 89 ? 15.352 8.854 7.765 1.00 48.91 89 ASP A CA 1
ATOM 726 C C . ASP A 1 89 ? 14.824 7.744 8.697 1.00 48.91 89 ASP A C 1
ATOM 728 O O . ASP A 1 89 ? 13.635 7.695 9.019 1.00 48.91 89 ASP A O 1
ATOM 732 N N . MET A 1 90 ? 15.714 6.891 9.219 1.00 49.66 90 MET A N 1
ATOM 733 C CA . MET A 1 90 ? 15.391 5.856 10.216 1.00 49.66 90 MET A CA 1
ATOM 734 C C . MET A 1 90 ? 15.062 6.446 11.595 1.00 49.66 90 MET A C 1
ATOM 736 O O . MET A 1 90 ? 14.206 5.921 12.312 1.00 49.66 90 MET A O 1
ATOM 740 N N . ALA A 1 91 ? 15.682 7.574 11.957 1.00 53.50 91 ALA A N 1
ATOM 741 C CA . ALA A 1 91 ? 15.410 8.264 13.217 1.00 53.50 91 ALA A CA 1
ATOM 742 C C . ALA A 1 91 ? 14.038 8.966 13.231 1.00 53.50 91 ALA A C 1
ATOM 744 O O . ALA A 1 91 ? 13.386 9.019 14.278 1.00 53.50 91 ALA A O 1
ATOM 745 N N . ASN A 1 92 ? 13.585 9.485 12.084 1.00 55.31 92 ASN A N 1
ATOM 746 C CA . ASN A 1 92 ? 12.287 10.156 11.966 1.00 55.31 92 ASN A CA 1
ATOM 747 C C . ASN A 1 92 ? 11.141 9.173 11.701 1.00 55.31 92 ASN A C 1
ATOM 749 O O . ASN A 1 92 ? 10.103 9.287 12.353 1.00 55.31 92 ASN A O 1
ATOM 753 N N . LYS A 1 93 ? 11.345 8.142 10.868 1.00 55.41 93 LYS A N 1
ATOM 754 C CA . LYS A 1 93 ? 10.349 7.073 10.662 1.00 55.41 93 LYS A CA 1
ATOM 755 C C . LYS A 1 93 ? 10.033 6.335 11.962 1.00 55.41 93 LYS A C 1
ATOM 757 O O . LYS A 1 93 ? 8.866 6.125 12.264 1.00 55.41 93 LYS A O 1
ATOM 762 N N . SER A 1 94 ? 11.041 6.058 12.796 1.00 62.78 94 SER A N 1
ATOM 763 C CA . SER A 1 94 ? 10.827 5.453 14.119 1.00 62.78 94 SER A CA 1
ATOM 764 C C . SER A 1 94 ? 9.945 6.317 15.028 1.00 62.78 94 SER A C 1
ATOM 766 O O . SER A 1 94 ? 9.040 5.802 15.682 1.00 62.78 94 SER A O 1
ATOM 768 N N . LYS A 1 95 ? 10.145 7.641 15.042 1.00 70.75 95 LYS A N 1
ATOM 769 C CA . LYS A 1 95 ? 9.320 8.556 15.847 1.00 70.75 95 LYS A CA 1
ATOM 770 C C . LYS A 1 95 ? 7.899 8.670 15.302 1.00 70.75 95 LYS A C 1
ATOM 772 O O . LYS A 1 95 ? 6.959 8.621 16.087 1.00 70.75 95 LYS A O 1
ATOM 777 N N . ASP A 1 96 ? 7.726 8.779 13.989 1.00 74.50 96 ASP A N 1
ATOM 778 C CA . ASP A 1 96 ? 6.399 8.872 13.373 1.00 74.50 96 ASP A CA 1
ATOM 779 C C . ASP A 1 96 ? 5.604 7.568 13.504 1.00 74.50 96 ASP A C 1
ATOM 781 O O . ASP A 1 96 ? 4.404 7.598 13.796 1.00 74.50 96 ASP A O 1
ATOM 785 N N . ASP A 1 97 ? 6.267 6.419 13.378 1.00 75.44 97 ASP A N 1
ATOM 786 C CA . ASP A 1 97 ? 5.666 5.111 13.622 1.00 75.44 97 ASP A CA 1
ATOM 787 C C . ASP A 1 97 ? 5.285 4.940 15.100 1.00 75.44 97 ASP A C 1
ATOM 789 O O . ASP A 1 97 ? 4.170 4.504 15.393 1.00 75.44 97 ASP A O 1
ATOM 793 N N . GLN A 1 98 ? 6.136 5.375 16.039 1.00 77.94 98 GLN A N 1
ATOM 794 C CA . GLN A 1 98 ? 5.801 5.422 17.469 1.00 77.94 98 GLN A CA 1
ATOM 795 C C . GLN A 1 98 ? 4.622 6.360 17.752 1.00 77.94 98 GLN A C 1
ATOM 797 O O . GLN A 1 98 ? 3.725 6.012 18.516 1.00 77.94 98 GLN A O 1
ATOM 802 N N . ILE A 1 99 ? 4.569 7.536 17.119 1.00 82.88 99 ILE A N 1
ATOM 803 C CA . ILE A 1 99 ? 3.451 8.479 17.257 1.00 82.88 99 ILE A CA 1
ATOM 804 C C . ILE A 1 99 ? 2.160 7.862 16.710 1.00 82.88 99 ILE A C 1
ATOM 806 O O . ILE A 1 99 ? 1.094 8.041 17.306 1.00 82.88 99 ILE A O 1
ATOM 810 N N . ARG A 1 100 ? 2.224 7.141 15.585 1.00 85.06 100 ARG A N 1
ATOM 811 C CA . ARG A 1 100 ? 1.068 6.446 15.004 1.00 85.06 100 ARG A CA 1
ATOM 812 C C . ARG A 1 100 ? 0.567 5.340 15.928 1.00 85.06 100 ARG A C 1
ATOM 814 O O . ARG A 1 100 ? -0.636 5.275 16.178 1.00 85.06 100 ARG A O 1
ATOM 821 N N . GLU A 1 101 ? 1.474 4.530 16.460 1.00 85.38 101 GLU A N 1
ATOM 822 C CA . GLU A 1 101 ? 1.164 3.447 17.392 1.00 85.38 101 GLU A CA 1
ATOM 823 C C . GLU A 1 101 ? 0.555 3.988 18.696 1.00 85.38 101 GLU A C 1
ATOM 825 O O . GLU A 1 101 ? -0.540 3.590 19.093 1.00 85.38 101 GLU A O 1
ATOM 830 N N . LEU A 1 102 ? 1.173 5.006 19.302 1.00 86.50 102 LEU A N 1
ATOM 831 C CA . LEU A 1 102 ? 0.646 5.668 20.499 1.00 86.50 102 LEU A CA 1
ATOM 832 C C . LEU A 1 102 ? -0.742 6.282 20.261 1.00 86.50 102 LEU A C 1
ATOM 834 O O . LEU A 1 102 ? -1.626 6.186 21.115 1.00 86.50 102 LEU A O 1
ATOM 838 N N . LYS A 1 103 ? -0.980 6.886 19.089 1.00 90.19 103 LYS A N 1
ATOM 839 C CA . LYS A 1 103 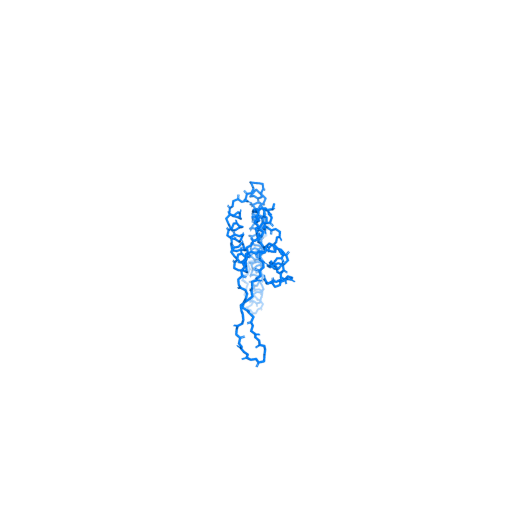? -2.311 7.392 18.712 1.00 90.19 103 LYS A CA 1
ATOM 840 C C . LYS A 1 103 ? -3.333 6.264 18.574 1.00 90.19 103 LYS A C 1
ATOM 842 O O . LYS A 1 103 ? -4.487 6.453 18.969 1.00 90.19 103 LYS A O 1
ATOM 847 N N . ALA A 1 104 ? -2.940 5.116 18.025 1.00 89.75 104 ALA A N 1
ATOM 848 C CA . ALA A 1 104 ? -3.810 3.951 17.906 1.00 89.75 104 ALA A CA 1
ATOM 849 C C . ALA A 1 104 ? -4.200 3.410 19.290 1.00 89.75 104 ALA A C 1
ATOM 851 O O . ALA A 1 104 ? -5.393 3.244 19.560 1.00 89.75 104 ALA A O 1
ATOM 852 N N . GLN A 1 105 ? -3.228 3.266 20.192 1.00 90.31 105 GLN A N 1
ATOM 853 C CA . GLN A 1 105 ? -3.457 2.835 21.573 1.00 90.31 105 GLN A CA 1
ATOM 854 C C . GLN A 1 105 ? -4.364 3.807 22.334 1.00 90.31 105 GLN A C 1
ATOM 856 O O . GLN A 1 105 ? -5.339 3.386 22.954 1.00 90.31 105 GLN A O 1
ATOM 861 N N . LEU A 1 106 ? -4.134 5.121 22.219 1.00 92.75 106 LEU A N 1
ATOM 862 C CA . LEU A 1 106 ? -5.013 6.126 22.828 1.00 92.75 106 LEU A CA 1
ATOM 863 C C . LEU A 1 106 ? -6.444 6.052 22.292 1.00 92.75 106 LEU A C 1
ATOM 865 O O . LEU A 1 106 ? -7.402 6.219 23.049 1.00 92.75 106 LEU A O 1
ATOM 869 N N . LYS A 1 107 ? -6.613 5.812 20.988 1.00 92.62 107 LYS A N 1
ATOM 870 C CA . LYS A 1 107 ? -7.938 5.657 20.381 1.00 92.62 107 LYS A CA 1
ATOM 871 C C . LYS A 1 107 ? -8.640 4.405 20.901 1.00 92.62 107 LYS A C 1
ATOM 873 O O . LYS A 1 107 ? -9.838 4.467 21.169 1.00 92.62 107 LYS A O 1
ATOM 878 N N . GLN A 1 108 ? -7.918 3.299 21.046 1.00 92.38 108 GLN A N 1
ATOM 879 C CA . GLN A 1 108 ? -8.463 2.062 21.594 1.00 92.38 108 GLN A CA 1
ATOM 880 C C . GLN A 1 108 ? -8.860 2.229 23.065 1.00 92.38 108 GLN A C 1
ATOM 882 O O . GLN A 1 108 ? -10.020 2.004 23.401 1.00 92.38 108 GLN A O 1
ATOM 887 N N . ALA A 1 109 ? -7.959 2.745 23.902 1.00 93.25 109 ALA A N 1
ATOM 888 C CA . ALA A 1 109 ? -8.225 2.984 25.318 1.00 93.25 109 ALA A CA 1
ATOM 889 C C . ALA A 1 109 ? -9.428 3.919 25.539 1.00 93.25 109 ALA A C 1
ATOM 891 O O . ALA A 1 109 ? -10.257 3.688 26.417 1.00 93.25 109 ALA A O 1
ATOM 892 N N . ARG A 1 110 ? -9.581 4.962 24.708 1.00 93.62 110 ARG A N 1
ATOM 893 C CA . ARG A 1 110 ? -10.753 5.854 24.764 1.00 93.62 110 ARG A CA 1
ATOM 894 C C . ARG A 1 110 ? -12.056 5.135 24.431 1.00 93.62 110 ARG A C 1
ATOM 896 O O . ARG A 1 110 ? -13.044 5.365 25.120 1.00 93.62 110 ARG A O 1
ATOM 903 N N . LYS A 1 111 ? -12.060 4.273 23.410 1.00 93.94 111 LYS A N 1
ATOM 904 C CA . LYS A 1 111 ? -13.244 3.481 23.047 1.00 93.94 111 LYS A CA 1
ATOM 905 C C . LYS A 1 111 ? -13.640 2.515 24.158 1.00 93.94 111 LYS A C 1
ATOM 907 O O . LYS A 1 111 ? -14.821 2.398 24.460 1.00 93.94 111 LYS A O 1
ATOM 912 N N . GLU A 1 112 ? -12.668 1.847 24.771 1.00 92.81 112 GLU A N 1
ATOM 913 C CA . GLU A 1 112 ? -12.915 0.940 25.896 1.00 92.81 112 GLU A CA 1
ATOM 914 C C . GLU A 1 112 ? -13.500 1.699 27.095 1.00 92.81 112 GLU A C 1
ATOM 916 O O . GLU A 1 112 ? -14.510 1.281 27.660 1.00 92.81 112 GLU A O 1
ATOM 921 N N . ALA A 1 113 ? -12.946 2.871 27.419 1.00 94.19 113 ALA A N 1
ATOM 922 C CA . ALA A 1 113 ? -13.464 3.723 28.487 1.00 94.19 113 ALA A CA 1
ATOM 923 C C . ALA A 1 113 ? -14.878 4.259 28.200 1.00 94.19 113 ALA A C 1
ATOM 925 O O . ALA A 1 113 ? -15.699 4.369 29.110 1.00 94.19 113 ALA A O 1
ATOM 926 N N . GLU A 1 114 ? -15.177 4.614 26.951 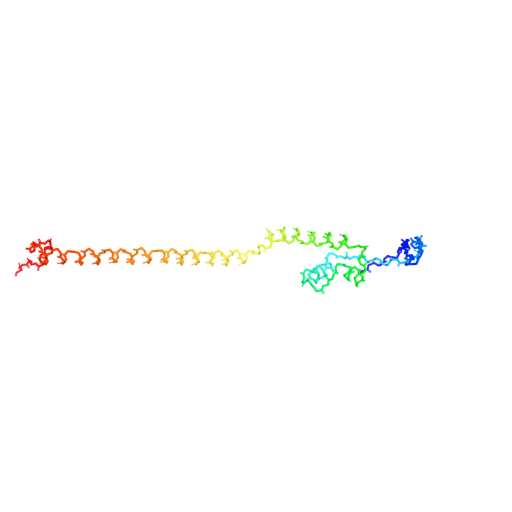1.00 94.75 114 GLU A N 1
ATOM 927 C CA . GLU A 1 114 ? -16.511 5.054 26.537 1.00 94.75 114 GLU A CA 1
ATOM 928 C C . GLU A 1 114 ? -17.535 3.920 26.647 1.00 94.75 114 GLU A C 1
ATOM 930 O O . GLU A 1 114 ? -18.621 4.114 27.192 1.00 94.75 114 GLU A O 1
ATOM 935 N N . LEU A 1 115 ? -17.162 2.720 26.205 1.00 94.69 115 LEU A N 1
ATOM 936 C CA . LEU A 1 115 ? -18.001 1.533 26.294 1.00 94.69 115 LEU A CA 1
ATOM 937 C C . LEU A 1 115 ? -18.324 1.198 27.754 1.00 94.69 115 LEU A C 1
ATOM 939 O O . LEU A 1 115 ? -19.482 0.942 28.082 1.00 94.69 115 LEU A O 1
ATOM 943 N N . GLU A 1 116 ? -17.334 1.256 28.643 1.00 93.88 116 GLU A N 1
ATOM 944 C CA . GLU A 1 116 ? -17.552 0.970 30.060 1.00 93.88 116 GLU A CA 1
ATOM 945 C C . GLU A 1 116 ? -18.443 2.025 30.734 1.00 93.88 116 GLU A C 1
ATOM 947 O O . GLU A 1 116 ? -19.339 1.682 31.505 1.00 93.88 116 GLU A O 1
ATOM 952 N N . LYS A 1 117 ? -18.294 3.308 30.372 1.00 95.31 117 LYS A N 1
ATOM 953 C CA . LYS A 1 117 ? -19.216 4.367 30.819 1.00 95.31 117 LYS A CA 1
ATOM 954 C C . LYS A 1 117 ? -20.648 4.119 30.346 1.00 95.31 117 LYS A C 1
ATOM 956 O O . LYS A 1 117 ? -21.584 4.296 31.124 1.00 95.31 117 LYS A O 1
ATOM 961 N N . LEU A 1 118 ? -20.827 3.695 29.094 1.00 95.75 118 LEU A N 1
ATOM 962 C CA . LEU A 1 118 ? -22.143 3.348 28.554 1.00 95.75 118 LEU A CA 1
ATOM 963 C C . LEU A 1 118 ? -22.747 2.138 29.271 1.00 95.75 118 LEU A C 1
ATOM 965 O O . LEU A 1 118 ? -23.935 2.158 29.584 1.00 95.75 118 LEU A O 1
ATOM 969 N N . ARG A 1 119 ? -21.943 1.114 29.580 1.00 94.75 119 ARG A N 1
ATOM 970 C CA . ARG A 1 119 ? -22.382 -0.039 30.379 1.00 94.75 119 ARG A CA 1
ATOM 971 C C . ARG A 1 119 ? -22.831 0.376 31.772 1.00 94.75 119 ARG A C 1
ATOM 973 O O . ARG A 1 119 ? -23.925 -0.003 32.175 1.00 94.75 119 ARG A O 1
ATOM 980 N N . ALA A 1 120 ? -22.034 1.179 32.475 1.00 95.38 120 ALA A N 1
ATOM 981 C CA . ALA A 1 120 ? -22.388 1.681 33.800 1.00 95.38 120 ALA A CA 1
ATOM 982 C C . ALA A 1 120 ? -23.716 2.455 33.768 1.00 95.38 120 ALA A C 1
ATOM 984 O O . ALA A 1 120 ? -24.620 2.166 34.547 1.00 95.38 120 ALA A O 1
ATOM 985 N N . HIS A 1 121 ? -23.885 3.353 32.793 1.00 95.44 121 HIS A N 1
ATOM 986 C CA . HIS A 1 121 ? -25.133 4.093 32.608 1.00 95.44 121 HIS A CA 1
ATOM 987 C C . HIS A 1 121 ? -26.326 3.173 32.278 1.00 95.44 121 HIS A C 1
ATOM 989 O O . HIS A 1 121 ? -27.431 3.354 32.793 1.00 95.44 121 HIS A O 1
ATOM 995 N N . ALA A 1 122 ? -26.126 2.157 31.435 1.00 96.38 122 ALA A N 1
ATOM 996 C CA . ALA A 1 122 ? -27.160 1.173 31.123 1.00 96.38 122 ALA A CA 1
ATOM 997 C C . ALA A 1 122 ? -27.579 0.365 32.365 1.00 96.38 122 ALA A C 1
ATOM 999 O O . ALA A 1 122 ? -28.768 0.131 32.572 1.00 96.38 122 ALA A O 1
ATOM 1000 N N . PHE A 1 123 ? -26.634 -0.014 33.227 1.00 94.81 123 PHE A N 1
ATOM 1001 C CA . PHE A 1 123 ? -26.957 -0.674 34.490 1.00 94.81 123 PHE A CA 1
ATOM 1002 C C . PHE A 1 123 ? -27.691 0.253 35.460 1.00 94.81 123 PHE A C 1
ATOM 1004 O O . PHE A 1 123 ? -28.702 -0.163 36.018 1.00 94.81 123 PHE A O 1
ATOM 1011 N N . ASP A 1 124 ? -27.263 1.509 35.604 1.00 93.62 124 ASP A N 1
ATOM 1012 C CA . ASP A 1 124 ? -27.951 2.490 36.454 1.00 93.62 124 ASP A CA 1
ATOM 1013 C C . ASP A 1 124 ? -29.407 2.699 36.009 1.00 93.62 124 ASP A C 1
ATOM 1015 O O . ASP A 1 124 ? -30.330 2.676 36.823 1.00 93.62 124 ASP A O 1
ATOM 1019 N N . THR A 1 125 ? -29.637 2.841 34.702 1.00 94.44 125 THR A N 1
ATOM 1020 C CA . THR A 1 125 ? -30.998 2.973 34.155 1.00 94.44 125 THR A CA 1
ATOM 1021 C C . THR A 1 125 ? -31.839 1.712 34.356 1.00 94.44 125 THR A C 1
ATOM 1023 O O . THR A 1 125 ? -33.012 1.816 34.712 1.00 94.44 125 THR A O 1
ATOM 1026 N N . MET A 1 126 ? -31.256 0.521 34.195 1.00 94.12 126 MET A N 1
ATOM 1027 C CA . MET A 1 126 ? -31.943 -0.746 34.457 1.00 94.12 126 MET A CA 1
ATOM 1028 C C . MET A 1 126 ? -32.320 -0.902 35.934 1.00 94.12 126 MET A C 1
ATOM 1030 O O . MET A 1 126 ? -33.421 -1.367 36.229 1.00 94.12 126 MET A O 1
ATOM 1034 N N . ILE A 1 127 ? -31.440 -0.482 36.848 1.00 92.88 127 ILE A N 1
ATOM 1035 C CA . ILE A 1 127 ? -31.715 -0.465 38.288 1.00 92.88 127 ILE A CA 1
ATOM 1036 C C . ILE A 1 127 ? -32.900 0.457 38.573 1.00 92.88 127 ILE A C 1
ATOM 1038 O O . ILE A 1 127 ? -33.852 0.010 39.205 1.00 92.88 127 ILE A O 1
ATOM 1042 N N . ASN A 1 128 ? -32.900 1.687 38.047 1.00 91.00 128 ASN A N 1
ATOM 1043 C CA . ASN A 1 128 ? -34.009 2.626 38.247 1.00 91.00 128 ASN A CA 1
ATOM 1044 C C . ASN A 1 128 ? -35.346 2.038 37.762 1.00 91.00 128 ASN A C 1
ATOM 1046 O O . ASN A 1 128 ? -36.327 2.043 38.500 1.00 91.00 128 ASN A O 1
ATOM 1050 N N . LEU A 1 129 ? -35.372 1.444 36.563 1.00 93.44 129 LEU A N 1
ATOM 1051 C CA . LEU 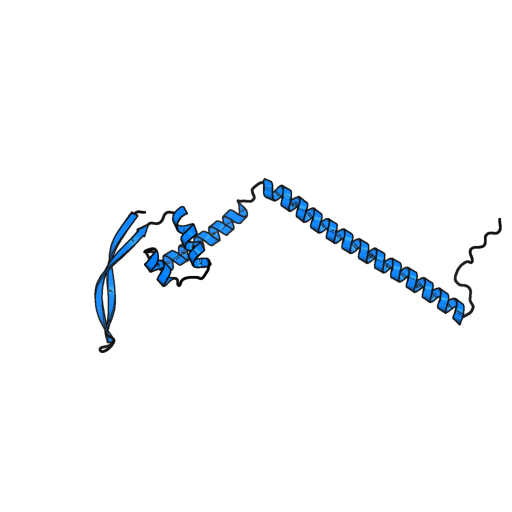A 1 129 ? -36.575 0.803 36.020 1.00 93.44 129 LEU A CA 1
ATOM 1052 C C . LEU A 1 129 ? -37.057 -0.381 36.873 1.00 93.44 129 LEU A C 1
ATOM 1054 O O . LEU A 1 129 ? -38.262 -0.610 36.987 1.00 93.44 129 LEU A O 1
ATOM 1058 N N . ALA A 1 130 ? -36.138 -1.161 37.444 1.00 90.88 130 ALA A N 1
ATOM 1059 C CA . ALA A 1 130 ? -36.481 -2.283 38.312 1.00 90.88 130 ALA A CA 1
ATOM 1060 C C . ALA A 1 130 ? -37.027 -1.807 39.666 1.00 90.88 130 ALA A C 1
ATOM 1062 O O . ALA A 1 130 ? -38.034 -2.342 40.133 1.00 90.88 130 ALA A O 1
ATOM 1063 N N . GLU A 1 131 ? -36.412 -0.784 40.265 1.00 90.25 131 GLU A N 1
ATOM 1064 C CA . GLU A 1 131 ? -36.909 -0.166 41.497 1.00 90.25 131 GLU A CA 1
ATOM 1065 C C . GLU A 1 131 ? -38.309 0.430 41.287 1.00 90.25 131 GLU A C 1
ATOM 1067 O O . GLU A 1 131 ? -39.187 0.198 42.111 1.00 90.25 131 GLU A O 1
ATOM 1072 N N . GLU A 1 132 ? -38.559 1.108 40.162 1.00 89.12 132 GLU A N 1
ATOM 1073 C CA . GLU A 1 132 ? -39.877 1.669 39.825 1.00 89.12 132 GLU A CA 1
ATOM 1074 C C . GLU A 1 132 ? -40.950 0.592 39.607 1.00 89.12 132 GLU A C 1
ATOM 1076 O O . GLU A 1 132 ? -42.072 0.726 40.095 1.00 89.12 132 GLU A O 1
ATOM 1081 N N . LYS A 1 133 ? -40.631 -0.487 38.878 1.00 92.12 133 LYS A N 1
ATOM 1082 C CA . LYS A 1 133 ? -41.614 -1.528 38.527 1.00 92.12 133 LYS A CA 1
ATOM 1083 C C . LYS A 1 133 ? -41.923 -2.488 39.665 1.00 92.12 133 LYS A C 1
ATOM 1085 O O . LYS A 1 133 ? -43.069 -2.907 39.810 1.00 92.12 133 LYS A O 1
ATOM 1090 N N . PHE A 1 134 ? -40.903 -2.889 40.419 1.00 90.12 134 PHE A N 1
ATOM 1091 C CA . PHE A 1 134 ? -41.037 -3.905 41.462 1.00 90.12 134 PHE A CA 1
ATOM 1092 C C . PHE A 1 134 ? -41.108 -3.303 42.866 1.00 90.12 134 PHE A C 1
ATOM 1094 O O . PHE A 1 134 ? -41.446 -4.018 43.805 1.00 90.12 134 PHE A O 1
ATOM 1101 N N . ASN A 1 135 ? -40.830 -2.002 43.018 1.00 87.12 135 ASN A N 1
ATOM 1102 C CA . ASN A 1 135 ? -40.862 -1.272 44.288 1.00 87.12 135 ASN A CA 1
ATOM 1103 C C . ASN A 1 135 ? -39.954 -1.887 45.374 1.00 87.12 135 ASN A C 1
ATOM 1105 O O . ASN A 1 135 ? -40.204 -1.752 46.573 1.00 87.12 135 ASN A O 1
ATOM 1109 N N . ILE A 1 136 ? -38.894 -2.581 44.947 1.00 84.88 136 ILE A N 1
ATOM 1110 C CA . ILE A 1 136 ? -37.872 -3.183 45.805 1.00 84.88 136 ILE A CA 1
ATOM 1111 C C . ILE A 1 136 ? -36.630 -2.287 45.736 1.00 84.88 136 ILE A C 1
ATOM 1113 O O . ILE A 1 136 ? -36.127 -2.067 44.637 1.00 84.88 136 ILE A O 1
ATOM 1117 N N . PRO A 1 137 ? -36.103 -1.785 46.868 1.00 82.25 137 PRO A N 1
ATOM 1118 C CA . PRO A 1 137 ? -34.890 -0.975 46.871 1.00 82.25 137 PRO A CA 1
ATOM 1119 C C . PRO A 1 137 ? -33.661 -1.858 46.616 1.00 82.25 137 PRO A C 1
ATOM 1121 O O . PRO A 1 137 ? -33.316 -2.706 47.440 1.00 82.25 137 PRO A O 1
ATOM 1124 N N . ILE A 1 138 ? -32.989 -1.644 45.487 1.00 83.38 138 ILE A N 1
ATOM 1125 C CA . ILE A 1 138 ? -31.784 -2.378 45.079 1.00 83.38 138 ILE A CA 1
ATOM 1126 C C . ILE A 1 138 ? -30.539 -1.578 45.480 1.00 83.38 138 ILE A C 1
ATOM 1128 O O . ILE A 1 138 ? -29.558 -2.135 45.979 1.00 83.38 138 ILE A O 1
ATOM 1132 N N . ARG A 1 139 ? -30.574 -0.251 45.326 1.00 83.94 139 ARG A N 1
ATOM 1133 C CA . ARG A 1 139 ? -29.472 0.641 45.686 1.00 83.94 139 ARG A CA 1
ATOM 1134 C C . ARG A 1 139 ? -29.511 0.999 47.174 1.00 83.94 139 ARG A C 1
ATOM 1136 O O . ARG A 1 139 ? -30.538 1.389 47.730 1.00 83.94 139 ARG A O 1
ATOM 1143 N N . LYS A 1 140 ? -28.351 0.953 47.839 1.00 81.31 140 LYS A N 1
ATOM 1144 C CA . LYS A 1 140 ? -28.196 1.515 49.192 1.00 81.31 140 LYS A CA 1
ATOM 1145 C C . LYS A 1 140 ? -28.427 3.027 49.136 1.00 81.31 140 LYS A C 1
ATOM 1147 O O . LYS A 1 140 ? -27.701 3.737 48.441 1.00 81.31 140 LYS A O 1
ATOM 1152 N N . LYS A 1 141 ? -29.414 3.533 49.879 1.00 77.62 141 LYS A N 1
ATOM 1153 C CA . LYS A 1 141 ? -29.607 4.981 50.029 1.00 77.62 141 LYS A CA 1
ATOM 1154 C C . LYS A 1 141 ? -28.442 5.545 50.842 1.00 77.62 141 LYS A C 1
ATOM 1156 O O . LYS A 1 141 ? -28.126 5.018 51.907 1.00 77.62 141 LYS A O 1
ATOM 1161 N N . SER A 1 142 ? -27.779 6.577 50.324 1.00 67.62 142 SER A N 1
ATOM 1162 C CA . SER A 1 142 ? -26.684 7.275 51.003 1.00 67.62 142 SER A CA 1
ATOM 1163 C C . SER A 1 142 ? -27.235 7.988 52.236 1.00 67.62 142 SER A C 1
ATOM 1165 O O . SER A 1 142 ? -27.720 9.114 52.157 1.00 67.62 142 SER A O 1
ATOM 1167 N N . GLY A 1 143 ? -27.224 7.293 53.366 1.00 58.03 143 GLY A N 1
ATOM 1168 C CA . GLY A 1 143 ? -27.726 7.791 54.633 1.00 58.03 143 GLY A CA 1
ATOM 1169 C C . GLY A 1 143 ? -26.940 7.181 55.776 1.00 58.03 143 GLY A C 1
ATOM 1170 O O . GLY A 1 143 ? -27.410 6.248 56.416 1.00 58.03 143 GLY A O 1
ATOM 1171 N N . THR A 1 144 ? -25.759 7.729 56.046 1.00 52.88 144 THR A N 1
ATOM 1172 C CA . THR A 1 144 ? -25.197 7.682 57.396 1.00 52.88 144 THR A CA 1
ATOM 1173 C C . THR A 1 144 ? -25.557 9.017 58.036 1.00 52.88 144 THR A C 1
ATOM 1175 O O . THR A 1 144 ? -25.016 10.047 57.643 1.00 52.88 144 THR A O 1
ATOM 1178 N N . LYS A 1 145 ? -26.523 9.014 58.964 1.00 58.56 145 LYS A N 1
ATOM 1179 C CA . LYS A 1 145 ? -26.713 10.131 59.899 1.00 58.56 145 LYS A CA 1
ATOM 1180 C C . LYS A 1 145 ? -25.421 10.255 60.717 1.00 58.56 145 LYS A C 1
ATOM 1182 O O . LYS A 1 145 ? -25.053 9.283 61.374 1.00 58.56 145 LYS A O 1
ATOM 1187 N N . GLN A 1 146 ? -24.741 11.393 60.613 1.00 58.38 146 GLN A N 1
ATOM 1188 C CA . GLN A 1 146 ? -23.821 11.884 61.644 1.00 58.38 146 GLN A CA 1
ATOM 1189 C C . GLN A 1 146 ? -24.653 12.665 62.659 1.00 58.38 146 GLN A C 1
ATOM 1191 O O . GLN A 1 146 ? -25.586 13.370 62.203 1.00 58.38 146 GLN A O 1
#

Organism: NCBI:txid198431

Secondary structure (DSSP, 8-state):
-EEEEEEEEEEEE-TTT--EEEEEEEEEEEE--HHHHHHHHHHHHTT-S-HHHHHHHTT-S-HHHHHHHHHHHHHHHHHHHTT---HHHHHHHHHHHHHHHHHHHHHHHHHHHHHHHHHHHHHHHHHHHHHHHH----SPP-----

Foldseek 3Di:
DDKDKDWDWDWDQDPPPRDTDTDTDIQIADDDDLVRLVVLLVVVVVVPDDLVRSCVVRSHPDSVSNVVSNVVVVVVCVVVVVVPPPVVVVVVCVVVVVVVVVVVVVVVVVVVVVVVVVVVVVVVVVQVVCCVPVVDNPDDDPDDDD

Sequence (146 aa):
MKQSTSRIRKVFRDPVTGEKSYEWADKITCRYDEIEKGPIILEFLKGKHTAEDMVEKYHICSVQTLYAWVGKFLTQQESVSLSEQTDEDMANKSKDDQIRELKAQLKQARKEAELEKLRAHAFDTMINLAEEKFNIPIRKKSGTKQ